Protein AF-A0A354DJH7-F1 (afdb_monomer_lite)

Secondary structure (DSSP, 8-state):
-EEEEE---TTSSHHHHHHHHHHHHHTTT--EEEEE--TT------TT-HHHHHHHHTT-SEEEEEETTEEEEEE--S---HHHHHHHHHHTT-SEEEEE--TT---

Foldseek 3Di:
DAEDEDDDDPPPCSVVVLVVVCVVVVVVVFQEAEAEDPPPPDDPDDPPCPVQVVVVVVPDQKGWDDDPNDIDIDGDDPDDDPVVVVVVVVVVPGDYYYYYDPVVDDD

Sequence (107 aa):
MLTLQVVGYKNTGKTTLVCKLIQFFSAKGYNVASLKHHGHGGGLHGSEITDSWKHREAGAVIAGVEGGGDFHMMIHQPSWNLNTLLEFYKIIDVDILLIEGFKRENF

pLDDT: mean 88.29, std 11.2, range [51.81, 98.44]

Structure (mmCIF, N/CA/C/O backbone):
data_AF-A0A354DJH7-F1
#
_entry.id   AF-A0A354DJH7-F1
#
loop_
_atom_site.group_PDB
_atom_site.id
_atom_site.type_symbol
_atom_site.label_atom_id
_atom_site.label_alt_id
_atom_site.label_comp_id
_atom_site.label_asym_id
_atom_site.label_entity_id
_atom_site.label_seq_id
_atom_site.pdbx_PDB_ins_code
_atom_site.Cartn_x
_atom_site.Cartn_y
_atom_site.Cartn_z
_atom_site.occupancy
_atom_site.B_iso_or_equiv
_atom_site.auth_seq_id
_atom_site.auth_comp_id
_atom_site.auth_asym_id
_atom_site.auth_atom_id
_atom_site.pdbx_PDB_model_num
ATOM 1 N N . MET A 1 1 ? -15.281 -0.688 -0.310 1.00 93.25 1 MET A N 1
ATOM 2 C CA . MET A 1 1 ? -14.029 -0.212 0.306 1.00 93.25 1 MET A CA 1
ATOM 3 C C . MET A 1 1 ? -14.174 1.209 0.859 1.00 93.25 1 MET A C 1
ATOM 5 O O . MET A 1 1 ? -14.413 2.131 0.087 1.00 93.25 1 MET A O 1
ATOM 9 N N . LEU A 1 2 ? -14.036 1.391 2.174 1.00 95.50 2 LEU A N 1
ATOM 10 C CA . LEU A 1 2 ? -13.819 2.687 2.834 1.00 95.50 2 LEU A CA 1
ATOM 11 C C . LEU A 1 2 ? -12.346 3.096 2.676 1.00 95.50 2 LEU A C 1
ATOM 13 O O . LEU A 1 2 ? -11.465 2.295 2.971 1.00 95.50 2 LEU A O 1
ATOM 17 N N . THR A 1 3 ? -12.063 4.337 2.283 1.00 95.69 3 THR A N 1
ATOM 18 C CA . THR A 1 3 ? -10.681 4.821 2.112 1.00 95.69 3 THR A CA 1
ATOM 19 C C . THR A 1 3 ? -10.377 5.927 3.117 1.00 95.69 3 THR A C 1
ATOM 21 O O . THR A 1 3 ? -11.141 6.883 3.222 1.00 95.69 3 THR A O 1
ATOM 24 N N . LEU A 1 4 ? -9.263 5.826 3.847 1.00 95.88 4 LEU A N 1
ATOM 25 C CA . LEU A 1 4 ? -8.825 6.847 4.808 1.00 95.88 4 LEU A CA 1
ATOM 26 C C . LEU A 1 4 ? -7.382 7.275 4.531 1.00 95.88 4 LEU A C 1
ATOM 28 O O . LEU A 1 4 ? -6.486 6.435 4.431 1.00 95.88 4 LEU A O 1
ATOM 32 N N . GLN A 1 5 ? -7.142 8.587 4.465 1.00 95.00 5 GLN A N 1
ATOM 33 C CA . GLN A 1 5 ? -5.810 9.161 4.275 1.00 95.00 5 GLN A CA 1
ATOM 34 C C . GLN A 1 5 ? -5.170 9.602 5.587 1.00 95.00 5 GLN A C 1
ATOM 36 O O . GLN A 1 5 ? -5.773 10.319 6.382 1.00 95.00 5 GLN A O 1
ATOM 41 N N . VAL A 1 6 ? -3.891 9.283 5.760 1.00 94.31 6 VAL A N 1
ATOM 42 C CA . VAL A 1 6 ? -3.039 9.820 6.820 1.00 94.31 6 VAL A CA 1
ATOM 43 C C . VAL A 1 6 ? -1.918 10.644 6.186 1.00 94.31 6 VAL A C 1
ATOM 45 O O . VAL A 1 6 ? -0.919 10.121 5.678 1.00 94.31 6 VAL A O 1
ATOM 48 N N . VAL A 1 7 ? -2.076 11.968 6.238 1.00 92.06 7 VAL A N 1
ATOM 49 C CA . VAL A 1 7 ? -1.110 12.959 5.738 1.00 92.06 7 VAL A CA 1
ATOM 50 C C . VAL A 1 7 ? -0.373 13.655 6.884 1.00 92.06 7 VAL A C 1
ATOM 52 O O . VAL A 1 7 ? -0.886 13.813 7.983 1.00 92.06 7 VAL A O 1
ATOM 55 N N . GLY A 1 8 ? 0.872 14.070 6.639 1.00 88.06 8 GLY A N 1
ATOM 56 C CA . GLY A 1 8 ? 1.695 14.770 7.637 1.00 88.06 8 GLY A CA 1
ATOM 57 C C . GLY A 1 8 ? 3.189 14.743 7.310 1.00 88.06 8 GLY A C 1
ATOM 58 O O . GLY A 1 8 ? 3.629 14.051 6.385 1.00 88.06 8 GLY A O 1
ATOM 59 N N . TYR A 1 9 ? 4.001 15.529 8.015 1.00 84.00 9 TYR A N 1
ATOM 60 C CA . TYR A 1 9 ? 5.450 15.606 7.780 1.00 84.00 9 TYR A CA 1
ATOM 61 C C . TYR A 1 9 ? 6.181 14.289 8.085 1.00 84.00 9 TYR A C 1
ATOM 63 O O . TYR A 1 9 ? 5.619 13.347 8.647 1.00 84.00 9 TYR A O 1
ATOM 71 N N . LYS A 1 10 ? 7.427 14.158 7.621 1.00 79.19 10 LYS A N 1
ATOM 72 C CA . LYS A 1 10 ? 8.259 12.988 7.940 1.00 79.19 10 LYS A CA 1
ATOM 73 C C . LYS A 1 10 ? 8.481 12.934 9.461 1.00 79.19 10 LYS A C 1
ATOM 75 O O . LYS A 1 10 ? 8.521 13.975 10.101 1.00 79.19 10 LYS A O 1
ATOM 80 N N . ASN A 1 11 ? 8.587 11.730 10.024 1.00 78.44 11 ASN A N 1
ATOM 81 C CA . ASN A 1 11 ? 8.828 11.496 11.457 1.00 78.44 11 ASN A CA 1
ATOM 82 C C . ASN A 1 11 ? 7.753 12.029 12.430 1.00 78.44 11 ASN A C 1
ATOM 84 O O . ASN A 1 11 ? 8.028 12.193 13.609 1.00 78.44 11 ASN A O 1
ATOM 88 N N . THR A 1 12 ? 6.509 12.229 11.979 1.00 86.75 12 THR A N 1
ATOM 89 C CA . THR A 1 12 ? 5.384 12.642 12.848 1.00 86.75 12 THR A CA 1
ATOM 90 C C . THR A 1 12 ? 4.516 11.477 13.345 1.00 86.75 12 THR A C 1
ATOM 92 O O . THR A 1 12 ? 3.368 11.681 13.719 1.00 86.75 12 THR A O 1
ATOM 95 N N . GLY A 1 13 ? 5.003 10.232 13.273 1.00 90.31 13 GLY A N 1
ATOM 96 C CA . GLY A 1 13 ? 4.257 9.058 13.753 1.00 90.31 13 GLY A CA 1
ATOM 97 C C . GLY A 1 13 ? 3.162 8.515 12.821 1.00 90.31 13 GLY A C 1
ATOM 98 O O . GLY A 1 13 ? 2.388 7.664 13.245 1.00 90.31 13 GLY A O 1
ATOM 99 N N . LYS A 1 14 ? 3.095 8.947 11.550 1.00 93.88 14 LYS A N 1
ATOM 100 C CA . LYS A 1 14 ? 2.082 8.460 10.581 1.00 93.88 14 LYS A CA 1
ATOM 101 C C . LYS A 1 14 ? 2.062 6.941 10.451 1.00 93.88 14 LYS A C 1
ATOM 103 O O . LYS A 1 14 ? 1.004 6.345 10.582 1.00 93.88 14 LYS A O 1
ATOM 108 N N . THR A 1 15 ? 3.228 6.329 10.246 1.00 94.38 15 THR A N 1
ATOM 109 C CA . THR A 1 15 ? 3.330 4.871 10.121 1.00 94.38 15 THR A CA 1
ATOM 110 C C . THR A 1 15 ? 2.838 4.183 11.395 1.00 94.38 15 THR A C 1
ATOM 112 O O . THR A 1 15 ? 2.068 3.238 11.313 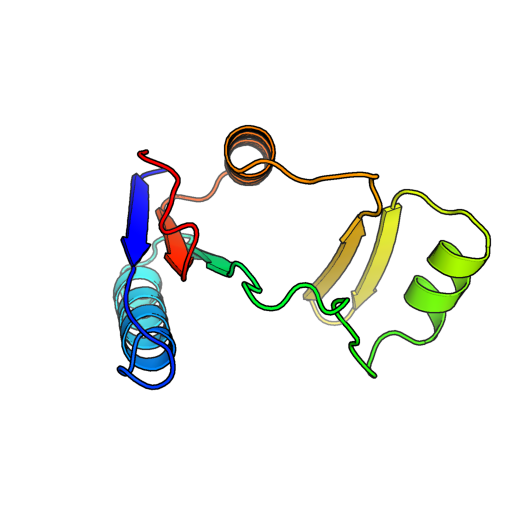1.00 94.38 15 THR A O 1
ATOM 115 N N . THR A 1 16 ? 3.170 4.710 12.579 1.00 96.25 16 THR A N 1
ATOM 116 C CA . THR A 1 16 ? 2.652 4.194 13.856 1.00 96.25 16 THR A CA 1
ATOM 117 C C . THR A 1 16 ? 1.127 4.282 13.941 1.00 96.25 16 THR A C 1
ATOM 119 O O . THR A 1 16 ? 0.490 3.324 14.373 1.00 96.25 16 THR A O 1
ATOM 122 N N . LEU A 1 17 ? 0.529 5.406 13.533 1.00 96.81 17 LEU A N 1
ATOM 123 C CA . LEU A 1 17 ? -0.926 5.571 13.512 1.00 96.81 17 LEU A CA 1
ATOM 124 C C . LEU A 1 17 ? -1.587 4.600 12.527 1.00 96.81 17 LEU A C 1
ATOM 126 O O . LEU A 1 17 ? -2.541 3.925 12.901 1.00 96.81 17 LEU A O 1
ATOM 130 N N . VAL A 1 18 ? -1.061 4.492 11.304 1.00 97.44 18 VAL A N 1
ATOM 131 C CA . VAL A 1 18 ? -1.573 3.566 10.283 1.00 97.44 18 VAL A CA 1
ATOM 132 C C . VAL A 1 18 ? -1.511 2.128 10.792 1.00 97.44 18 VAL A C 1
ATOM 134 O O . VAL A 1 18 ? -2.533 1.454 10.765 1.00 97.44 18 VAL A O 1
ATOM 137 N N . CYS A 1 19 ? -0.389 1.681 11.366 1.00 98.12 19 CYS A N 1
ATOM 138 C CA . CYS A 1 19 ? -0.289 0.338 11.948 1.00 98.12 19 CYS A CA 1
ATOM 139 C C . CYS A 1 19 ? -1.339 0.090 13.044 1.00 98.12 19 CYS A C 1
ATOM 141 O O . CYS A 1 19 ? -1.959 -0.971 13.061 1.00 98.12 19 CYS A O 1
ATOM 143 N N . LYS A 1 20 ? -1.580 1.063 13.935 1.00 98.19 20 LYS A N 1
ATOM 144 C CA . LYS A 1 20 ? -2.613 0.945 14.982 1.00 98.19 20 LYS A CA 1
ATOM 145 C C . LYS A 1 20 ? -4.025 0.852 14.403 1.00 98.19 20 LYS A C 1
ATOM 147 O O . LYS A 1 20 ? -4.840 0.094 14.918 1.00 98.19 20 LYS A O 1
ATOM 152 N N . LEU A 1 21 ? -4.316 1.606 13.344 1.00 98.12 21 LEU A N 1
ATOM 153 C CA . LEU A 1 21 ? -5.603 1.540 12.653 1.00 98.12 21 LEU A CA 1
ATOM 154 C C . LEU A 1 21 ? -5.791 0.194 11.944 1.00 98.12 21 LEU A C 1
ATOM 156 O O . LEU A 1 21 ? -6.863 -0.391 12.075 1.00 98.12 21 LEU A O 1
ATOM 160 N N . ILE A 1 22 ? -4.755 -0.327 11.269 1.00 98.38 22 ILE A N 1
ATOM 161 C CA . ILE A 1 22 ? -4.782 -1.675 10.673 1.00 98.38 22 ILE A CA 1
ATOM 162 C C . ILE A 1 22 ? -5.113 -2.699 11.758 1.00 98.38 22 ILE A C 1
ATOM 164 O O . ILE A 1 22 ? -6.107 -3.405 11.640 1.00 98.38 22 ILE A O 1
ATOM 168 N N . GLN A 1 23 ? -4.350 -2.719 12.856 1.00 98.44 23 GLN A N 1
ATOM 169 C CA . GLN A 1 23 ? -4.580 -3.644 13.971 1.00 98.44 23 GLN A CA 1
ATOM 170 C C . GLN A 1 23 ? -6.010 -3.552 14.519 1.00 98.44 23 GLN A C 1
ATOM 172 O O . GLN A 1 23 ? -6.651 -4.576 14.736 1.00 98.44 23 GLN A O 1
ATOM 177 N N . PHE A 1 24 ? -6.524 -2.336 14.716 1.00 98.38 24 PHE A N 1
ATOM 178 C CA . PHE A 1 24 ? -7.874 -2.115 15.231 1.00 98.38 24 PHE A CA 1
ATOM 179 C C . PHE A 1 24 ? -8.965 -2.652 14.298 1.00 98.38 24 PHE A C 1
ATOM 181 O O . PHE A 1 24 ? -9.890 -3.317 14.764 1.00 98.38 24 PHE A O 1
ATOM 188 N N . PHE A 1 25 ? -8.888 -2.362 12.999 1.00 98.38 25 PHE A N 1
ATOM 189 C CA . PHE A 1 25 ? -9.898 -2.807 12.039 1.00 98.38 25 PHE A CA 1
ATOM 190 C C . PHE A 1 25 ? -9.786 -4.305 11.740 1.00 98.38 25 PHE A C 1
ATOM 192 O O . PHE A 1 25 ? -10.806 -4.990 11.724 1.00 98.38 25 PHE A O 1
ATOM 199 N N . SER A 1 26 ? -8.573 -4.843 11.609 1.00 98.12 26 SER A N 1
ATOM 200 C CA . SER A 1 26 ? -8.367 -6.285 11.441 1.00 98.12 26 SER A CA 1
ATOM 201 C C . SER A 1 26 ? -8.881 -7.075 12.648 1.00 98.12 26 SER A C 1
ATOM 203 O O . SER A 1 26 ? -9.553 -8.084 12.470 1.00 98.12 26 SER A O 1
ATOM 205 N N . ALA A 1 27 ? -8.680 -6.586 13.880 1.00 98.38 27 ALA A N 1
ATOM 206 C CA . ALA A 1 27 ? -9.236 -7.213 15.087 1.00 98.38 27 ALA A CA 1
ATOM 207 C C . ALA A 1 27 ? -10.777 -7.222 15.125 1.00 98.38 27 ALA A C 1
ATOM 209 O O . ALA A 1 27 ? -11.373 -7.974 15.894 1.00 98.38 27 ALA A O 1
ATOM 210 N N . LYS A 1 28 ? -11.430 -6.398 14.299 1.00 98.00 28 LYS A N 1
ATOM 211 C CA . LYS A 1 28 ? -12.887 -6.375 14.117 1.00 98.00 28 LYS A CA 1
ATOM 212 C C . LYS A 1 28 ? -13.372 -7.221 12.935 1.00 98.00 28 LYS A C 1
ATOM 214 O O . LYS A 1 28 ? -14.566 -7.208 12.659 1.00 98.00 28 LYS A O 1
ATOM 219 N N . GLY A 1 29 ? -12.477 -7.944 12.261 1.00 97.94 29 GLY A N 1
ATOM 220 C CA . GLY A 1 29 ? -12.814 -8.836 11.150 1.00 97.94 29 GLY A CA 1
ATOM 221 C C . GLY A 1 29 ? -12.909 -8.160 9.782 1.00 97.94 29 GLY A C 1
ATOM 222 O O . GLY A 1 29 ? -13.409 -8.785 8.857 1.00 97.94 29 GLY A O 1
ATOM 223 N N . TYR A 1 30 ? -12.445 -6.913 9.638 1.00 98.25 30 TYR A N 1
ATOM 224 C CA . TYR A 1 30 ? -12.369 -6.261 8.327 1.00 98.25 30 TYR A CA 1
ATOM 225 C C . TYR A 1 30 ? -11.136 -6.727 7.545 1.00 98.25 30 TYR A C 1
ATOM 227 O O . TYR A 1 30 ? -10.040 -6.841 8.106 1.00 98.25 30 TYR A O 1
ATOM 235 N N . ASN A 1 31 ? -11.289 -6.882 6.232 1.00 96.94 31 ASN A N 1
ATOM 236 C CA . ASN A 1 31 ? -10.189 -7.029 5.286 1.00 96.94 31 ASN A CA 1
ATOM 237 C C . ASN A 1 31 ? -9.552 -5.655 5.042 1.00 96.94 31 ASN A C 1
ATOM 239 O O . ASN A 1 31 ? -10.092 -4.813 4.319 1.00 96.94 31 ASN A O 1
ATOM 243 N N . VAL A 1 32 ? -8.412 -5.402 5.689 1.00 98.00 32 VAL A N 1
ATOM 244 C CA . VAL A 1 32 ? -7.735 -4.097 5.661 1.00 98.00 32 VAL A CA 1
ATOM 245 C C . VAL A 1 32 ? -6.527 -4.134 4.733 1.00 98.00 32 VAL A C 1
ATOM 247 O O . VAL A 1 32 ? -5.588 -4.896 4.949 1.00 98.00 32 VAL A O 1
ATOM 250 N N . ALA A 1 33 ? -6.513 -3.242 3.750 1.00 97.44 33 ALA A N 1
ATOM 251 C CA . ALA A 1 33 ? -5.369 -2.953 2.903 1.00 97.44 33 ALA A CA 1
ATOM 252 C C . ALA A 1 33 ? -4.645 -1.675 3.341 1.00 97.44 33 ALA A C 1
ATOM 254 O O . ALA A 1 33 ? -5.210 -0.789 3.993 1.00 97.44 33 ALA A O 1
ATOM 255 N N . SER A 1 34 ? -3.386 -1.544 2.923 1.00 96.81 34 SER A N 1
ATOM 256 C CA . SER A 1 34 ? -2.614 -0.321 3.126 1.00 96.81 34 SER A CA 1
ATOM 257 C C . SER A 1 34 ? -1.857 0.085 1.869 1.00 96.81 34 SER A C 1
ATOM 259 O O . SER A 1 34 ? -1.333 -0.760 1.151 1.00 96.81 34 SER A O 1
ATOM 261 N N . LEU A 1 35 ? -1.775 1.390 1.621 1.00 95.19 35 LEU A N 1
ATOM 262 C CA . LEU A 1 35 ? -1.025 1.965 0.511 1.00 95.19 35 LEU A CA 1
ATOM 263 C C . LEU A 1 35 ? -0.129 3.089 1.027 1.00 95.19 35 LEU A C 1
ATOM 265 O O . LEU A 1 35 ? -0.605 4.070 1.592 1.00 95.19 35 LEU A O 1
ATOM 269 N N . LYS A 1 36 ? 1.180 2.990 0.797 1.00 92.31 36 LYS A N 1
ATOM 270 C CA . LYS A 1 36 ? 2.145 4.014 1.209 1.00 92.31 36 LYS A CA 1
ATOM 271 C C . LYS A 1 36 ? 2.764 4.708 0.006 1.00 92.31 36 LYS A C 1
ATOM 273 O O . LYS A 1 36 ? 3.337 4.066 -0.867 1.00 92.31 36 LYS A O 1
ATOM 278 N N . HIS A 1 37 ? 2.728 6.035 0.005 1.00 90.06 37 HIS A N 1
ATOM 279 C CA . HIS A 1 37 ? 3.428 6.843 -0.984 1.00 90.06 37 HIS A CA 1
ATOM 280 C C . HIS A 1 37 ? 4.871 7.122 -0.552 1.00 90.06 37 HIS A C 1
ATOM 282 O O . HIS A 1 37 ? 5.114 7.754 0.483 1.00 90.06 37 HIS A O 1
ATOM 288 N N . HIS A 1 38 ? 5.843 6.720 -1.370 1.00 81.56 38 HIS A N 1
ATOM 289 C CA . HIS A 1 38 ? 7.249 7.045 -1.143 1.00 81.56 38 HIS A CA 1
ATOM 290 C C . HIS A 1 38 ? 7.591 8.431 -1.720 1.00 81.56 38 HIS A C 1
ATOM 292 O O . HIS A 1 38 ? 8.023 8.572 -2.858 1.00 81.56 38 HIS A O 1
ATOM 298 N N . GLY A 1 39 ? 7.397 9.485 -0.923 1.00 66.94 39 GLY A N 1
ATOM 299 C CA . GLY A 1 39 ? 7.493 10.884 -1.375 1.00 66.94 39 GLY A CA 1
ATOM 300 C C . GLY A 1 39 ? 8.895 11.437 -1.682 1.00 66.94 39 GLY A C 1
ATOM 301 O O . GLY A 1 39 ? 9.035 12.652 -1.781 1.00 66.94 39 GLY A O 1
ATOM 302 N N . HIS A 1 40 ? 9.931 10.598 -1.785 1.00 63.94 40 HIS A N 1
ATOM 303 C CA . HIS A 1 40 ? 11.317 11.034 -2.025 1.00 63.94 40 HIS A CA 1
ATOM 304 C C . HIS A 1 40 ? 11.896 10.590 -3.378 1.00 63.94 40 HIS A C 1
ATOM 306 O O . HIS A 1 40 ? 13.090 10.754 -3.598 1.00 63.94 40 HIS A O 1
ATOM 312 N N . GLY A 1 41 ? 11.079 10.048 -4.290 1.00 56.12 41 GLY A N 1
ATOM 313 C CA . GLY A 1 41 ? 11.512 9.746 -5.664 1.00 56.12 41 GLY A CA 1
ATOM 314 C C . GLY A 1 41 ? 12.518 8.595 -5.802 1.00 56.12 41 GLY A C 1
ATOM 315 O O . GLY A 1 41 ? 13.002 8.347 -6.899 1.00 56.12 41 GLY A O 1
ATOM 316 N N . GLY A 1 42 ? 12.826 7.885 -4.713 1.00 60.78 42 GLY A N 1
ATOM 317 C CA . GLY A 1 42 ? 13.611 6.654 -4.755 1.00 60.78 42 GLY A CA 1
ATOM 318 C C . GLY A 1 42 ? 12.776 5.464 -5.229 1.00 60.78 42 GLY A C 1
ATOM 319 O O . GLY A 1 42 ? 11.579 5.384 -4.942 1.00 60.78 42 GLY A O 1
ATOM 320 N N . GLY A 1 43 ? 13.416 4.531 -5.936 1.00 64.56 43 GLY A N 1
ATOM 321 C CA . GLY A 1 43 ? 12.816 3.240 -6.256 1.00 64.56 43 GLY A CA 1
ATOM 322 C C . GLY A 1 43 ? 12.521 2.429 -4.992 1.00 64.56 43 GLY A C 1
ATOM 323 O O . GLY A 1 43 ? 13.195 2.565 -3.970 1.00 64.56 43 GLY A O 1
ATOM 324 N N . LEU A 1 44 ? 11.512 1.561 -5.064 1.00 69.31 44 LEU A N 1
ATOM 325 C CA . LEU A 1 44 ? 11.293 0.536 -4.048 1.00 69.31 44 LEU A CA 1
ATOM 326 C C . LEU A 1 44 ? 12.390 -0.526 -4.215 1.00 69.31 44 LEU A C 1
ATOM 328 O O . LEU A 1 44 ? 12.276 -1.414 -5.057 1.00 69.31 44 LEU A O 1
ATOM 332 N N . HIS A 1 45 ? 13.484 -0.390 -3.468 1.00 60.03 45 HIS A N 1
ATOM 333 C CA . HIS A 1 45 ? 14.539 -1.398 -3.402 1.00 60.03 45 HIS A CA 1
ATOM 334 C C . HIS A 1 45 ? 14.249 -2.317 -2.214 1.00 60.03 45 HIS A C 1
ATOM 336 O O . HIS A 1 45 ? 14.422 -1.921 -1.063 1.00 60.03 45 HIS A O 1
ATOM 342 N N . GLY A 1 46 ? 13.750 -3.520 -2.501 1.00 57.69 46 GLY A N 1
ATOM 343 C CA . GL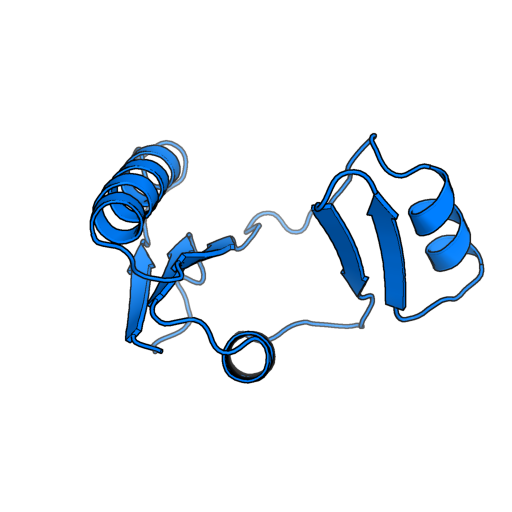Y A 1 46 ? 13.532 -4.581 -1.520 1.00 57.69 46 GLY A CA 1
ATOM 344 C C . GLY A 1 46 ? 14.475 -5.743 -1.806 1.00 57.69 46 GLY A C 1
ATOM 345 O O . GLY A 1 46 ? 14.484 -6.272 -2.913 1.00 57.69 46 GLY A O 1
ATOM 346 N N . SER A 1 47 ? 15.275 -6.119 -0.815 1.00 51.81 47 SER A N 1
ATOM 347 C CA . SER A 1 47 ? 16.345 -7.120 -0.893 1.00 51.81 47 SER A CA 1
ATOM 348 C C . SER A 1 47 ? 15.878 -8.582 -0.809 1.00 51.81 47 SER A C 1
ATOM 350 O O . SER A 1 47 ? 16.710 -9.457 -0.606 1.00 51.81 47 SER A O 1
ATOM 352 N N . GLU A 1 48 ? 14.583 -8.878 -0.948 1.00 53.81 48 GLU A N 1
ATOM 353 C CA . GLU A 1 48 ? 14.033 -10.186 -0.536 1.00 53.81 48 GLU A CA 1
ATOM 354 C C . GLU A 1 48 ? 13.371 -11.006 -1.649 1.00 53.81 48 GLU A C 1
ATOM 356 O O . GLU A 1 48 ? 12.877 -12.097 -1.388 1.00 53.81 48 GLU A O 1
ATOM 361 N N . ILE A 1 49 ? 13.387 -10.546 -2.905 1.00 59.75 49 ILE A N 1
ATOM 362 C CA . ILE A 1 49 ? 12.803 -11.316 -4.013 1.00 59.75 49 ILE A CA 1
ATOM 363 C C . ILE A 1 49 ? 13.758 -11.336 -5.199 1.00 59.75 49 ILE A C 1
ATOM 365 O O . ILE A 1 49 ? 13.571 -10.642 -6.199 1.00 59.75 49 ILE A O 1
ATOM 369 N N . THR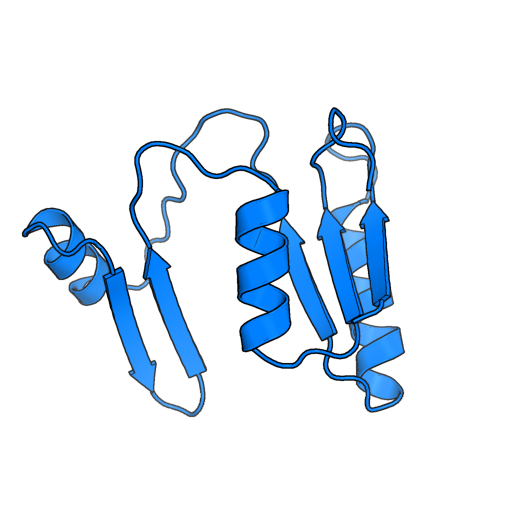 A 1 50 ? 14.824 -12.117 -5.058 1.00 71.69 50 THR A N 1
ATOM 370 C CA . THR A 1 50 ? 15.893 -12.220 -6.056 1.00 71.69 50 THR A CA 1
ATOM 371 C C . THR A 1 50 ? 15.362 -12.636 -7.427 1.00 71.69 50 THR A C 1
ATOM 373 O O . THR A 1 50 ? 15.807 -12.079 -8.425 1.00 71.69 50 THR A O 1
ATOM 376 N N . ASP A 1 51 ? 14.384 -13.543 -7.503 1.00 80.62 51 ASP A N 1
ATOM 377 C CA . ASP A 1 51 ? 13.899 -14.056 -8.791 1.00 80.62 51 ASP A CA 1
ATOM 378 C C . ASP A 1 51 ? 12.807 -13.188 -9.434 1.00 80.62 51 ASP A C 1
ATOM 380 O O . ASP A 1 51 ? 12.911 -12.884 -10.621 1.00 80.62 51 ASP A O 1
ATOM 384 N N . SER A 1 52 ? 11.833 -12.657 -8.685 1.00 82.44 52 SER A N 1
ATOM 385 C CA . SER A 1 52 ? 10.881 -11.683 -9.257 1.00 82.44 52 SER A CA 1
ATOM 386 C C . SER A 1 52 ? 11.570 -10.385 -9.683 1.00 82.44 52 SER A C 1
ATOM 388 O O . SER A 1 52 ? 11.145 -9.759 -10.655 1.00 82.44 52 SER A O 1
ATOM 390 N N . TRP A 1 53 ? 12.660 -9.988 -9.013 1.00 84.81 53 TRP A N 1
ATOM 391 C CA . TRP A 1 53 ? 13.492 -8.879 -9.481 1.00 84.81 53 TRP A CA 1
ATOM 392 C C . TRP A 1 53 ? 14.177 -9.209 -10.811 1.00 84.81 53 TRP A C 1
ATOM 394 O O . TRP A 1 53 ? 14.089 -8.413 -11.744 1.00 84.81 53 TRP A O 1
ATOM 404 N N . LYS A 1 54 ? 14.767 -10.405 -10.952 1.00 88.31 54 LYS A N 1
ATOM 405 C CA . LYS A 1 54 ? 15.332 -10.863 -12.235 1.00 88.31 54 LYS A CA 1
ATOM 406 C C . LYS A 1 54 ? 14.279 -10.928 -13.341 1.00 88.31 54 LYS A C 1
ATOM 408 O O . LYS A 1 54 ? 14.559 -10.510 -14.457 1.00 88.31 54 LYS A O 1
ATOM 413 N N . HIS A 1 55 ? 13.065 -11.411 -13.056 1.00 90.44 55 HIS A N 1
ATOM 414 C CA . HIS A 1 55 ? 11.968 -11.434 -14.033 1.00 90.44 55 HIS A CA 1
ATOM 415 C C . HIS A 1 55 ? 11.629 -10.020 -14.517 1.00 90.44 55 HIS A C 1
ATOM 417 O O . HIS A 1 55 ? 11.452 -9.797 -15.715 1.00 90.44 55 HIS A O 1
ATOM 423 N N . ARG A 1 56 ? 11.590 -9.046 -13.600 1.00 87.69 56 ARG A N 1
ATOM 424 C CA . ARG A 1 56 ? 11.409 -7.633 -13.947 1.00 87.69 56 ARG A CA 1
ATOM 425 C C . ARG A 1 56 ? 12.557 -7.107 -14.808 1.00 87.69 56 ARG A C 1
ATOM 427 O O . ARG A 1 56 ? 12.291 -6.460 -15.815 1.00 87.69 56 ARG A O 1
ATOM 434 N N . GLU A 1 57 ? 13.808 -7.363 -14.433 1.00 87.50 57 GLU A N 1
ATOM 435 C CA . GLU A 1 57 ? 14.982 -6.936 -15.214 1.00 87.50 57 GLU A CA 1
ATOM 436 C C . GLU A 1 57 ? 15.017 -7.576 -16.609 1.00 87.50 57 GLU A C 1
ATOM 438 O O . GLU A 1 57 ? 15.453 -6.938 -17.563 1.00 87.50 57 GLU A O 1
ATOM 443 N N . ALA A 1 58 ? 14.473 -8.787 -16.752 1.00 92.00 58 ALA A N 1
ATOM 444 C CA . ALA A 1 58 ? 14.276 -9.458 -18.035 1.00 92.00 58 ALA A CA 1
ATOM 445 C C . ALA A 1 58 ? 13.128 -8.868 -18.884 1.00 92.00 58 ALA A C 1
ATOM 447 O O . ALA A 1 58 ? 12.932 -9.296 -20.020 1.00 92.00 58 ALA A O 1
ATOM 448 N N . GLY A 1 59 ? 12.378 -7.889 -18.364 1.00 90.75 59 GLY A N 1
ATOM 449 C CA . GLY A 1 59 ? 11.339 -7.159 -19.097 1.00 90.75 59 GLY A CA 1
ATOM 450 C C . GLY A 1 59 ? 9.901 -7.480 -18.688 1.00 90.75 59 GLY A C 1
ATOM 451 O O . GLY A 1 59 ? 8.969 -7.010 -19.342 1.00 90.75 59 GLY A O 1
ATOM 452 N N . ALA A 1 60 ? 9.676 -8.252 -17.621 1.00 93.31 60 ALA A N 1
ATOM 453 C CA . ALA A 1 60 ? 8.323 -8.493 -17.133 1.00 93.31 60 ALA A CA 1
ATOM 454 C C . ALA A 1 60 ? 7.693 -7.199 -16.580 1.00 93.31 60 ALA A C 1
ATOM 456 O O . ALA A 1 60 ? 8.223 -6.568 -15.663 1.00 93.31 60 ALA A O 1
ATOM 457 N N . VAL A 1 61 ? 6.521 -6.831 -17.108 1.00 92.62 61 VAL A N 1
ATOM 458 C CA . VAL A 1 61 ? 5.703 -5.710 -16.600 1.00 92.62 61 VAL A CA 1
ATOM 459 C C . VAL A 1 61 ? 5.120 -6.041 -15.222 1.00 92.62 61 VAL A C 1
ATOM 461 O O . VAL A 1 61 ? 4.957 -5.155 -14.385 1.00 92.62 61 VAL A O 1
ATOM 464 N N . ILE A 1 62 ? 4.846 -7.324 -14.965 1.00 92.94 62 ILE A N 1
ATOM 465 C CA . ILE A 1 62 ? 4.409 -7.846 -13.669 1.00 92.94 62 ILE A CA 1
ATOM 466 C C . ILE A 1 62 ? 5.263 -9.070 -13.339 1.00 92.94 62 ILE A C 1
ATOM 468 O O . ILE A 1 62 ? 5.365 -9.988 -14.150 1.00 92.94 62 ILE A O 1
ATOM 472 N N . ALA A 1 63 ? 5.852 -9.094 -12.148 1.00 92.19 63 ALA A N 1
ATOM 473 C CA . ALA A 1 63 ? 6.560 -10.246 -11.602 1.00 92.19 63 ALA A CA 1
ATOM 474 C C . ALA A 1 63 ? 6.037 -10.545 -10.195 1.00 92.19 63 ALA A C 1
ATOM 476 O O . ALA A 1 63 ? 5.860 -9.626 -9.395 1.00 92.19 63 ALA A O 1
ATOM 477 N N . GLY A 1 64 ? 5.792 -11.816 -9.884 1.00 91.19 64 GLY A N 1
ATOM 478 C CA . GLY A 1 64 ? 5.263 -12.235 -8.590 1.00 91.19 64 GLY A CA 1
ATOM 479 C C . GLY A 1 64 ? 5.943 -13.491 -8.063 1.00 91.19 64 GLY A C 1
ATOM 480 O O . GLY A 1 64 ? 6.482 -14.276 -8.840 1.00 91.19 64 GLY A O 1
ATOM 481 N N . VAL A 1 65 ? 5.919 -13.655 -6.744 1.00 90.88 65 VAL A N 1
ATOM 482 C CA . VAL A 1 65 ? 6.324 -14.876 -6.038 1.00 90.88 65 VAL A CA 1
ATOM 483 C C . VAL A 1 65 ? 5.248 -15.221 -5.014 1.00 90.88 65 VAL A C 1
ATOM 485 O O . VAL A 1 65 ? 4.722 -14.329 -4.348 1.00 90.88 65 VAL A O 1
ATOM 488 N N . GLU A 1 66 ? 4.908 -16.500 -4.918 1.00 91.94 66 GLU A N 1
ATOM 489 C CA . GLU A 1 66 ? 3.960 -17.047 -3.947 1.00 91.94 66 GLU A CA 1
ATOM 490 C C . GLU A 1 66 ? 4.662 -18.112 -3.105 1.00 91.94 66 GLU A C 1
ATOM 492 O O . GLU A 1 66 ? 5.539 -18.826 -3.599 1.00 91.94 66 GLU A O 1
ATOM 497 N N . GLY A 1 67 ? 4.295 -18.188 -1.830 1.00 91.12 67 GLY A N 1
ATOM 498 C CA . GLY A 1 67 ? 4.705 -19.268 -0.946 1.00 91.12 67 GLY A CA 1
ATOM 499 C C . GLY A 1 67 ? 4.261 -19.027 0.491 1.00 91.12 67 GLY A C 1
ATOM 500 O O . GLY A 1 67 ? 4.255 -17.899 0.973 1.00 91.12 67 GLY A O 1
ATOM 501 N N . GLY A 1 68 ? 3.882 -20.094 1.198 1.00 92.56 68 GLY A N 1
ATOM 502 C CA . GLY A 1 68 ? 3.515 -20.010 2.618 1.00 92.56 68 GLY A CA 1
ATOM 503 C C . GLY A 1 68 ? 2.219 -19.241 2.905 1.00 92.56 68 GLY A C 1
ATOM 504 O O . GLY A 1 68 ? 1.984 -18.881 4.053 1.00 92.56 68 GLY A O 1
ATOM 505 N N . GLY A 1 69 ? 1.380 -19.012 1.888 1.00 91.25 69 GLY A N 1
ATOM 506 C CA . GLY A 1 69 ? 0.168 -18.193 1.998 1.00 91.25 69 GLY A CA 1
ATOM 507 C C . GLY A 1 69 ? 0.384 -16.709 1.693 1.00 91.25 69 GLY A C 1
ATOM 508 O O . GLY A 1 69 ? -0.590 -15.960 1.670 1.00 91.25 69 GLY A O 1
ATOM 509 N N . ASP A 1 70 ? 1.621 -16.298 1.403 1.00 90.38 70 ASP A N 1
ATOM 510 C CA . ASP A 1 70 ? 1.954 -14.935 1.009 1.00 90.38 70 ASP A CA 1
ATOM 511 C C . ASP A 1 70 ? 2.125 -14.828 -0.506 1.00 90.38 70 ASP A C 1
ATOM 513 O O . ASP A 1 70 ? 2.6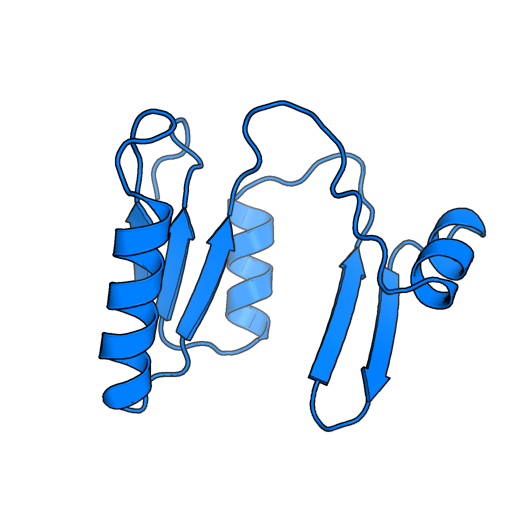65 -15.718 -1.170 1.00 90.38 70 ASP A O 1
ATOM 517 N N . PHE A 1 71 ? 1.699 -13.693 -1.056 1.00 90.94 71 PHE A N 1
ATOM 518 C CA . PHE A 1 71 ? 1.928 -13.344 -2.449 1.00 90.94 71 PHE A CA 1
ATOM 519 C C . PHE A 1 71 ? 2.557 -11.962 -2.549 1.00 90.94 71 PHE A C 1
ATOM 521 O O . PHE A 1 71 ? 1.969 -10.956 -2.148 1.00 90.94 71 PHE A O 1
ATOM 528 N N . HIS A 1 72 ? 3.767 -11.903 -3.097 1.00 89.56 72 HIS A N 1
ATOM 529 C CA . HIS A 1 72 ? 4.476 -10.654 -3.328 1.00 89.56 72 HIS A CA 1
ATOM 530 C C . HIS A 1 72 ? 4.468 -10.345 -4.821 1.00 89.56 72 HIS A C 1
ATOM 532 O O . HIS A 1 72 ? 4.945 -11.140 -5.629 1.00 89.56 72 HIS A O 1
ATOM 538 N N . MET A 1 73 ? 3.978 -9.161 -5.186 1.00 89.56 73 MET A N 1
ATOM 539 C CA . MET A 1 73 ? 3.862 -8.721 -6.574 1.00 89.56 73 MET A CA 1
ATOM 540 C C . MET A 1 73 ? 4.597 -7.400 -6.795 1.00 89.56 73 MET A C 1
ATOM 542 O O . MET A 1 73 ? 4.476 -6.455 -6.017 1.00 89.56 73 MET A O 1
ATOM 546 N N . MET A 1 74 ? 5.323 -7.321 -7.906 1.00 88.56 74 MET A N 1
ATOM 547 C CA . MET A 1 74 ? 5.944 -6.109 -8.414 1.00 88.56 74 MET A CA 1
ATOM 548 C C . MET A 1 74 ? 5.353 -5.779 -9.781 1.00 88.56 74 MET A C 1
ATOM 550 O O . MET A 1 74 ? 5.455 -6.574 -10.711 1.00 88.56 74 MET A O 1
ATOM 554 N N . ILE A 1 75 ? 4.759 -4.593 -9.899 1.00 90.75 75 ILE A N 1
ATOM 555 C CA . ILE A 1 75 ? 4.202 -4.084 -11.154 1.00 90.75 75 ILE A CA 1
ATOM 556 C C . ILE A 1 75 ? 5.011 -2.860 -11.578 1.00 90.75 75 ILE A C 1
ATOM 558 O O . ILE A 1 75 ? 5.101 -1.869 -10.845 1.00 90.75 75 ILE A O 1
ATOM 562 N N . HIS A 1 76 ? 5.607 -2.927 -12.764 1.00 85.94 76 HIS A N 1
ATOM 563 C CA . HIS A 1 76 ? 6.367 -1.837 -13.351 1.00 85.94 76 HIS A CA 1
ATOM 564 C C . HIS A 1 76 ? 5.543 -1.106 -14.411 1.00 85.94 76 HIS A C 1
ATOM 566 O O . HIS A 1 76 ? 5.092 -1.696 -15.384 1.00 85.94 76 HIS A O 1
ATOM 572 N N . GLN A 1 77 ? 5.402 0.205 -14.246 1.00 86.38 77 GLN A N 1
ATOM 573 C CA . GLN A 1 77 ? 4.834 1.097 -15.251 1.00 86.38 77 GLN A CA 1
ATOM 574 C C . GLN A 1 77 ? 5.485 2.483 -15.135 1.00 86.38 77 GLN A C 1
ATOM 576 O O . GLN A 1 77 ? 6.047 2.790 -14.077 1.00 86.38 77 GLN A O 1
ATOM 581 N N . PRO A 1 78 ? 5.416 3.329 -16.182 1.00 84.50 78 PRO A N 1
ATOM 582 C CA . PRO A 1 78 ? 6.100 4.624 -16.197 1.00 84.50 78 PRO A CA 1
ATOM 583 C C . PRO A 1 78 ? 5.705 5.549 -15.041 1.00 84.50 78 PRO A C 1
ATOM 585 O O . PRO A 1 78 ? 6.542 6.278 -14.512 1.00 84.50 78 PRO A O 1
ATOM 588 N N . SER A 1 79 ? 4.435 5.520 -14.636 1.00 85.25 79 SER A N 1
ATOM 589 C CA . SER A 1 79 ? 3.931 6.303 -13.512 1.00 85.25 79 SER A CA 1
ATOM 590 C C . SER A 1 79 ? 2.700 5.653 -12.889 1.00 85.25 79 SER A C 1
ATOM 592 O O . SER A 1 79 ? 1.898 5.016 -13.567 1.00 85.25 79 SER A O 1
ATOM 594 N N . TRP A 1 80 ? 2.542 5.826 -11.579 1.00 89.75 80 TRP A N 1
ATOM 595 C CA . TRP A 1 80 ? 1.322 5.484 -10.855 1.00 89.75 80 TRP A CA 1
ATOM 596 C C . TRP A 1 80 ? 0.611 6.766 -10.440 1.00 89.75 80 TRP A C 1
ATOM 598 O O . TRP A 1 80 ? 1.241 7.671 -9.895 1.00 89.75 80 TRP A O 1
ATOM 608 N N . ASN A 1 81 ? -0.700 6.823 -10.664 1.00 89.94 81 ASN A N 1
ATOM 609 C CA . ASN A 1 81 ? -1.574 7.818 -10.050 1.00 89.94 81 ASN A CA 1
ATOM 610 C C . ASN A 1 81 ? -2.460 7.133 -8.999 1.00 89.94 81 ASN A C 1
ATOM 612 O O . ASN A 1 81 ? -2.635 5.910 -9.022 1.00 89.94 81 ASN A O 1
ATOM 616 N N . LEU A 1 82 ? -3.006 7.920 -8.071 1.00 91.50 82 LEU A N 1
ATOM 617 C CA . LEU A 1 82 ? -3.792 7.376 -6.969 1.00 91.50 82 LEU A CA 1
ATOM 618 C C . LEU A 1 82 ? -5.069 6.674 -7.453 1.00 91.50 82 LEU A C 1
ATOM 620 O O . LEU A 1 82 ? -5.364 5.588 -6.970 1.00 91.50 82 LEU A O 1
ATOM 624 N N . ASN A 1 83 ? -5.776 7.22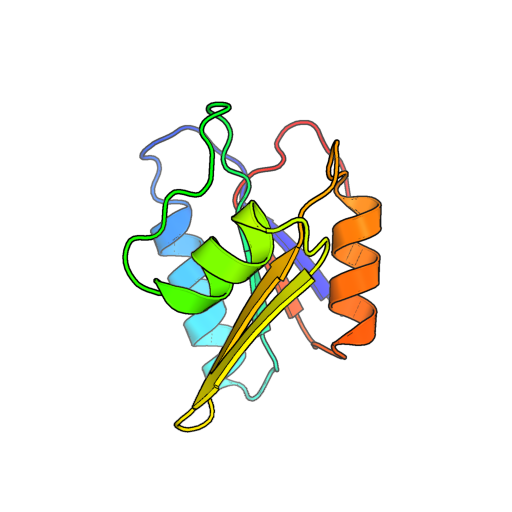5 -8.443 1.00 92.50 83 ASN A N 1
ATOM 625 C CA . ASN A 1 83 ? -7.016 6.634 -8.959 1.00 92.50 83 ASN A CA 1
ATOM 626 C C . ASN A 1 83 ? -6.806 5.216 -9.506 1.00 92.50 83 ASN A C 1
ATOM 628 O O . ASN A 1 83 ? -7.571 4.315 -9.181 1.00 92.50 83 ASN A O 1
ATOM 632 N N . THR A 1 84 ? -5.739 4.981 -10.273 1.00 92.56 84 THR A N 1
ATOM 633 C CA . THR A 1 84 ? -5.409 3.643 -10.787 1.00 92.56 84 THR A CA 1
ATOM 634 C C . THR A 1 84 ? -5.101 2.662 -9.655 1.00 92.56 84 THR A C 1
ATOM 636 O O . THR A 1 84 ? -5.527 1.512 -9.708 1.00 92.56 84 THR A O 1
ATOM 639 N N . LEU A 1 85 ? -4.402 3.111 -8.608 1.00 94.06 85 LEU A N 1
ATOM 640 C CA . LEU A 1 85 ? -4.155 2.283 -7.426 1.00 94.06 85 LEU A CA 1
ATOM 641 C C . LEU A 1 85 ? -5.465 1.967 -6.690 1.00 94.06 85 LEU A C 1
ATOM 643 O O . LEU A 1 85 ? -5.668 0.828 -6.288 1.00 94.06 85 LEU A O 1
ATOM 647 N N . LEU A 1 86 ? -6.374 2.936 -6.548 1.00 94.12 86 LEU A N 1
ATOM 648 C CA . LEU A 1 86 ? -7.682 2.717 -5.924 1.00 94.12 86 LEU A CA 1
ATOM 649 C C . LEU A 1 86 ? -8.514 1.676 -6.681 1.00 94.12 86 LEU A C 1
ATOM 651 O O . LEU A 1 86 ? -9.093 0.801 -6.044 1.00 94.12 86 LEU A O 1
ATOM 655 N N . GLU A 1 87 ? -8.550 1.732 -8.015 1.00 93.81 87 GLU A N 1
ATOM 656 C CA . GLU A 1 87 ? -9.224 0.707 -8.827 1.00 93.81 87 GLU A CA 1
ATOM 657 C C . GLU A 1 87 ? -8.600 -0.679 -8.629 1.00 93.81 87 GLU A C 1
ATOM 659 O O . GLU A 1 87 ? -9.319 -1.665 -8.485 1.00 93.81 87 GLU A O 1
ATOM 664 N N . PHE A 1 88 ? -7.272 -0.762 -8.522 1.00 93.31 88 PHE A N 1
ATOM 665 C CA . PHE A 1 88 ? -6.592 -2.020 -8.220 1.00 93.31 88 PHE A CA 1
ATOM 666 C C . PHE A 1 88 ? -7.020 -2.601 -6.861 1.00 93.31 88 PHE A C 1
ATOM 668 O O . PHE A 1 88 ? -7.369 -3.776 -6.777 1.00 93.31 88 PHE A O 1
ATOM 675 N N . TYR A 1 89 ? -7.081 -1.782 -5.805 1.00 94.56 89 TYR A N 1
ATOM 676 C CA . TYR A 1 89 ? -7.550 -2.241 -4.490 1.00 94.56 89 TYR A CA 1
ATOM 677 C C . TYR A 1 89 ? -9.038 -2.611 -4.467 1.00 94.56 89 TYR A C 1
ATOM 679 O O . TYR A 1 89 ? -9.422 -3.493 -3.702 1.00 94.56 89 TYR A O 1
ATOM 687 N N . LYS A 1 90 ? -9.875 -1.998 -5.315 1.00 93.25 90 LYS A N 1
ATOM 688 C CA . LYS A 1 90 ? -11.276 -2.422 -5.480 1.00 93.25 90 LYS A CA 1
ATOM 689 C C . LYS A 1 90 ? -11.381 -3.825 -6.077 1.00 93.25 90 LYS A C 1
ATOM 691 O O . LYS A 1 90 ? -12.242 -4.580 -5.652 1.00 93.25 90 LYS A O 1
ATOM 696 N N . ILE A 1 91 ? -10.508 -4.180 -7.024 1.00 94.69 91 ILE A N 1
ATOM 697 C CA . ILE A 1 91 ? -10.485 -5.520 -7.641 1.00 94.69 91 ILE A CA 1
ATOM 698 C C . ILE A 1 91 ? -10.109 -6.604 -6.620 1.00 94.69 91 ILE A C 1
ATOM 700 O O . ILE A 1 91 ? -10.616 -7.716 -6.704 1.00 94.69 91 ILE A O 1
ATOM 704 N N . ILE A 1 92 ? -9.250 -6.279 -5.648 1.00 91.50 92 ILE A N 1
ATOM 705 C CA . ILE A 1 92 ? -8.837 -7.201 -4.573 1.00 91.50 92 ILE A CA 1
ATOM 706 C C . ILE A 1 92 ? -9.958 -7.412 -3.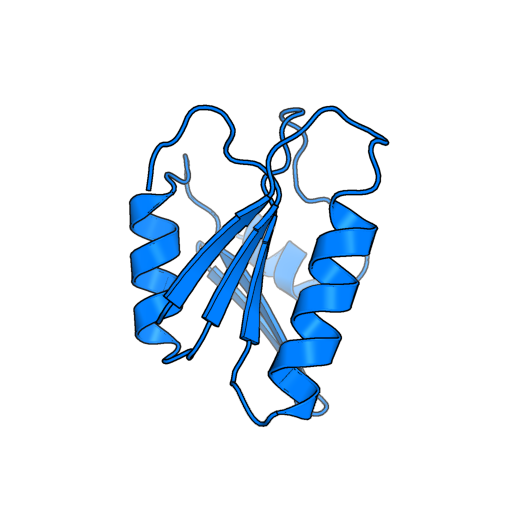527 1.00 91.50 92 ILE A C 1
ATOM 708 O O . ILE A 1 92 ? -9.839 -8.287 -2.679 1.00 91.50 92 ILE A O 1
ATOM 712 N N . ASP A 1 93 ? -11.057 -6.655 -3.610 1.00 93.12 93 ASP A N 1
ATOM 713 C CA . ASP A 1 93 ? -12.243 -6.774 -2.748 1.00 93.12 93 ASP A CA 1
ATOM 714 C C . ASP A 1 93 ? -11.948 -6.615 -1.244 1.00 93.12 93 ASP A C 1
ATOM 716 O O . ASP A 1 93 ? -12.269 -7.453 -0.403 1.00 93.12 93 ASP A O 1
ATOM 720 N N . VAL A 1 94 ? -11.290 -5.504 -0.895 1.00 95.50 94 VAL A N 1
ATOM 721 C CA . VAL A 1 94 ? -10.984 -5.153 0.502 1.00 95.50 94 VAL A CA 1
ATOM 722 C C . VAL A 1 94 ? -12.028 -4.204 1.101 1.00 95.50 94 VAL A C 1
ATOM 724 O O . VAL A 1 94 ? -12.577 -3.318 0.433 1.00 95.50 94 VAL A O 1
ATOM 727 N N . ASP A 1 95 ? -12.267 -4.331 2.406 1.00 97.25 95 ASP A N 1
ATOM 728 C CA . ASP A 1 95 ? -13.251 -3.516 3.124 1.00 97.25 95 ASP A CA 1
ATOM 729 C C . ASP A 1 95 ? -12.741 -2.099 3.377 1.00 97.25 95 ASP A C 1
ATOM 731 O O . ASP A 1 95 ? -13.492 -1.130 3.236 1.00 97.25 95 ASP A O 1
ATOM 735 N N . ILE A 1 96 ? -11.465 -1.968 3.758 1.00 97.88 96 ILE A N 1
ATOM 736 C CA . ILE A 1 96 ? -10.850 -0.701 4.174 1.00 97.88 96 ILE A CA 1
ATOM 737 C C . ILE A 1 96 ? -9.471 -0.549 3.534 1.00 97.88 96 ILE A C 1
ATOM 739 O O . ILE A 1 96 ? -8.650 -1.456 3.617 1.00 97.88 96 ILE A O 1
ATOM 743 N N . LEU A 1 97 ? -9.178 0.627 2.978 1.00 97.69 97 LEU A N 1
ATOM 744 C CA . LEU A 1 97 ? -7.847 1.012 2.512 1.00 97.69 97 LEU A CA 1
ATOM 745 C C . LEU A 1 97 ? -7.305 2.194 3.324 1.00 97.69 97 LEU A C 1
ATOM 747 O O . LEU A 1 97 ? -7.856 3.296 3.295 1.00 97.69 97 LEU A O 1
ATOM 751 N N . LEU A 1 98 ? -6.189 1.974 4.021 1.00 97.69 98 LEU A N 1
ATOM 752 C CA . LEU A 1 98 ? -5.460 3.016 4.746 1.00 97.69 98 LEU A CA 1
ATOM 753 C C . LEU A 1 98 ? -4.285 3.538 3.922 1.00 97.69 98 LEU A C 1
ATOM 755 O O . LEU A 1 98 ? -3.356 2.800 3.596 1.00 97.69 98 LEU A O 1
ATOM 759 N N . ILE A 1 99 ? -4.296 4.832 3.620 1.00 95.88 99 ILE A N 1
ATOM 760 C CA . ILE A 1 99 ? -3.306 5.466 2.751 1.00 95.88 99 ILE A CA 1
ATOM 761 C C . ILE A 1 99 ? -2.354 6.331 3.576 1.00 95.88 99 ILE A C 1
ATOM 763 O O . ILE A 1 99 ? -2.768 7.318 4.177 1.00 95.88 99 ILE A O 1
ATOM 767 N N . GLU A 1 100 ? -1.059 6.017 3.576 1.00 94.81 100 GLU A N 1
ATOM 768 C CA . GLU A 1 100 ? -0.015 6.870 4.156 1.00 94.81 100 GLU A CA 1
ATOM 769 C C . GLU A 1 100 ? 0.637 7.729 3.060 1.00 94.81 100 GLU A C 1
ATOM 771 O O . GLU A 1 100 ? 1.387 7.226 2.220 1.00 94.81 100 GLU A O 1
ATOM 776 N N . GLY A 1 101 ? 0.423 9.047 3.084 1.00 91.19 101 GLY A N 1
ATOM 777 C CA . GLY A 1 101 ? 1.005 9.975 2.106 1.00 91.19 101 GLY A CA 1
ATOM 778 C C . GLY A 1 101 ? -0.004 10.485 1.077 1.00 91.19 101 GLY A C 1
ATOM 779 O O . GLY A 1 101 ? -1.130 10.784 1.445 1.00 91.19 101 GLY A O 1
ATOM 780 N N . PHE A 1 102 ? 0.418 10.684 -0.179 1.00 89.12 102 PHE A N 1
ATOM 781 C CA . PHE A 1 102 ? -0.389 11.333 -1.232 1.00 89.12 102 PHE A CA 1
ATOM 782 C C . PHE A 1 102 ? -0.914 12.740 -0.867 1.00 89.12 102 PHE A C 1
ATOM 784 O O . PHE A 1 102 ? -2.014 13.117 -1.233 1.00 89.12 102 PHE A O 1
ATOM 791 N N . LYS A 1 103 ? -0.115 13.566 -0.173 1.00 85.88 103 LYS A N 1
ATOM 792 C CA . LYS A 1 103 ? -0.541 14.878 0.379 1.00 85.88 103 LYS A CA 1
ATOM 793 C C . LYS A 1 103 ? -1.161 15.879 -0.608 1.00 85.88 103 LYS A C 1
ATOM 795 O O . LYS A 1 103 ? -1.700 16.885 -0.167 1.00 85.88 103 LYS A O 1
ATOM 800 N N . ARG A 1 104 ? -0.933 15.687 -1.909 1.00 84.19 104 ARG A N 1
ATOM 801 C CA . ARG A 1 104 ? -1.412 16.574 -2.979 1.00 84.19 104 ARG A CA 1
ATOM 802 C C . ARG A 1 104 ? -2.681 16.052 -3.651 1.00 84.19 104 ARG A C 1
ATOM 804 O O . ARG A 1 104 ? -3.242 16.760 -4.474 1.00 84.19 104 ARG A O 1
ATOM 811 N N . GLU A 1 105 ? -3.090 14.836 -3.315 1.00 84.19 105 GLU A N 1
ATOM 812 C CA . GLU A 1 105 ? -4.318 14.226 -3.799 1.00 84.19 105 GLU A CA 1
ATOM 813 C C . GLU A 1 105 ? -5.433 14.509 -2.795 1.00 84.19 105 GLU A C 1
ATOM 815 O O . GLU A 1 105 ? -5.206 14.427 -1.586 1.00 84.19 105 GLU A O 1
ATOM 820 N N . ASN A 1 106 ? -6.624 14.804 -3.305 1.00 74.12 106 ASN A N 1
ATOM 821 C CA . ASN A 1 106 ? -7.858 14.803 -2.530 1.00 74.12 106 ASN A CA 1
ATOM 822 C C . ASN A 1 106 ? -8.639 13.555 -2.935 1.00 74.12 106 ASN A C 1
ATOM 824 O O . ASN A 1 106 ? -8.807 13.326 -4.135 1.00 74.12 106 ASN A O 1
ATOM 828 N N . PHE A 1 107 ? -9.115 12.771 -1.972 1.00 65.69 107 PHE A N 1
ATOM 829 C CA . PHE A 1 107 ? -9.984 11.629 -2.243 1.00 65.69 107 PHE A CA 1
ATOM 830 C C . PHE A 1 107 ? -11.040 11.455 -1.158 1.00 65.69 107 PHE A C 1
ATOM 832 O O . PHE A 1 107 ? -10.752 11.805 0.010 1.00 65.69 107 PHE A O 1
#

Radius of gyration: 15.09 Å; chains: 1; bounding box: 30×37×34 Å